Protein AF-A0A358XKN9-F1 (afdb_monomer_lite)

pLDDT: mean 78.81, std 14.57, range [39.88, 94.25]

Secondary structure (DSSP, 8-state):
------HHHHHHHHHHHHTTT--HHHHHHHHHHHHT--HHHHHHHHHHHHHHHHHHHHHHHHHHHHHHHHHHHHHHHHHT--HHHHHHHHHHHHHHHHHHHHH-EEEEE-TTS-EEEEEPPHHHHHHHHHHHHHHHHHHHHHHTHHHHHHHHHHHTTS--HHHHHHHHS--

Sequence (171 aa):
MSRKVNKQKAIELILVELDKGTTYTECLDLIGPKWSLSSTTFKRYWKEANTLHSARIQEVQSELKEERVEIEKERLKADLKTKNERVMILQSQIDDIITELEDGYCYDVNGRGKPYKRHLLPSEKTGMRKSIKDLQSEISKIEGDYAALKQDLNVNGSISPENWLKLQGGK

Radius of gyration: 36.06 Å; chains: 1; bounding box: 69×57×100 Å

Structure (mmCIF, N/CA/C/O backbone):
data_AF-A0A358XKN9-F1
#
_entry.id   AF-A0A358XKN9-F1
#
loop_
_atom_site.group_PDB
_atom_site.id
_atom_site.type_symbol
_atom_site.label_atom_id
_atom_site.label_alt_id
_atom_site.label_comp_id
_atom_site.label_asym_id
_atom_site.label_entity_id
_atom_site.label_seq_id
_atom_site.pdbx_PDB_ins_code
_atom_site.Cartn_x
_atom_site.Cartn_y
_atom_site.Cartn_z
_atom_site.occupancy
_atom_site.B_iso_or_equiv
_atom_site.auth_seq_id
_atom_site.auth_comp_id
_atom_site.auth_asym_id
_atom_site.auth_atom_id
_atom_site.pdbx_PDB_model_num
ATOM 1 N N . MET A 1 1 ? -29.751 -20.073 44.273 1.00 39.88 1 MET A N 1
ATOM 2 C CA . MET A 1 1 ? -28.673 -19.225 44.834 1.00 39.88 1 MET A CA 1
ATOM 3 C C . MET A 1 1 ? -28.128 -18.343 43.719 1.00 39.88 1 MET A C 1
ATOM 5 O O . MET A 1 1 ? -27.578 -18.885 42.769 1.00 39.88 1 MET A O 1
ATOM 9 N N . SE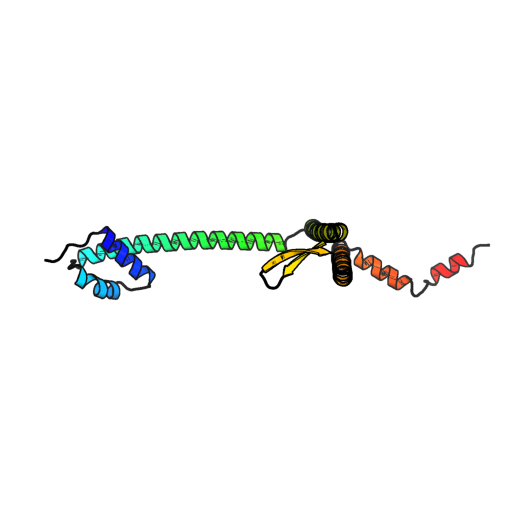R A 1 2 ? -28.328 -17.023 43.778 1.00 51.38 2 SER A N 1
ATOM 10 C CA . SER A 1 2 ? -27.767 -16.102 42.775 1.00 51.38 2 SER A CA 1
ATOM 11 C C . SER A 1 2 ? -26.267 -15.933 43.037 1.00 51.38 2 SER A C 1
ATOM 13 O O . SER A 1 2 ? -25.867 -15.494 44.117 1.00 51.38 2 SER A O 1
ATOM 15 N N . ARG A 1 3 ? -25.422 -16.363 42.091 1.00 57.53 3 ARG A N 1
ATOM 16 C CA . ARG A 1 3 ? -23.970 -16.153 42.169 1.00 57.53 3 ARG A CA 1
ATOM 17 C C . ARG A 1 3 ? -23.685 -14.697 41.826 1.00 57.53 3 ARG A C 1
ATOM 19 O O . ARG A 1 3 ? -23.867 -14.277 40.689 1.00 57.53 3 ARG A O 1
ATOM 26 N N . LYS A 1 4 ? -23.205 -13.948 42.817 1.00 65.31 4 LYS A N 1
ATOM 27 C CA . LYS A 1 4 ? -22.753 -12.566 42.653 1.00 65.31 4 LYS A CA 1
ATOM 28 C C . LYS A 1 4 ? -21.653 -12.528 41.587 1.00 65.31 4 LYS A C 1
ATOM 30 O O . LYS A 1 4 ? -20.605 -13.148 41.758 1.00 65.31 4 LYS A O 1
ATOM 35 N N . VAL A 1 5 ? -21.913 -11.849 40.474 1.00 73.81 5 VAL A N 1
ATOM 36 C CA . VAL A 1 5 ? -20.952 -11.741 39.372 1.00 73.81 5 VAL A CA 1
ATOM 37 C C . VAL A 1 5 ? -19.737 -10.909 39.795 1.00 73.81 5 VAL A C 1
ATOM 39 O O . VAL A 1 5 ? -19.857 -9.933 40.537 1.00 73.81 5 VAL A O 1
ATOM 42 N N . ASN A 1 6 ? -18.554 -11.307 39.322 1.00 85.50 6 ASN A N 1
ATOM 43 C CA . ASN A 1 6 ? -17.315 -10.560 39.524 1.00 85.50 6 ASN A CA 1
ATOM 44 C C . ASN A 1 6 ? -17.361 -9.232 38.739 1.00 85.50 6 ASN A C 1
ATOM 46 O O . ASN A 1 6 ? -17.708 -9.229 37.560 1.00 85.50 6 ASN A O 1
ATOM 50 N N . LYS A 1 7 ? -16.969 -8.121 39.379 1.00 84.06 7 LYS A N 1
ATOM 51 C CA . LYS A 1 7 ? -16.935 -6.774 38.784 1.00 84.06 7 LYS A CA 1
ATOM 52 C C . LYS A 1 7 ? -16.201 -6.719 37.436 1.00 84.06 7 LYS A C 1
ATOM 54 O O . LYS A 1 7 ? -16.723 -6.125 36.502 1.00 84.06 7 LYS A O 1
ATOM 59 N N . GLN A 1 8 ? -15.008 -7.299 37.330 1.00 86.00 8 GLN A N 1
ATOM 60 C CA . GLN A 1 8 ? -14.221 -7.262 36.090 1.00 86.00 8 GLN A CA 1
ATOM 61 C C . GLN A 1 8 ? -14.939 -7.997 34.968 1.00 86.00 8 GLN A C 1
ATOM 63 O O . GLN A 1 8 ? -15.143 -7.438 33.898 1.00 86.00 8 GLN A O 1
ATOM 68 N N . LYS A 1 9 ? -15.448 -9.192 35.269 1.00 86.62 9 LYS A N 1
ATOM 69 C CA . LYS A 1 9 ? -16.225 -9.986 34.317 1.00 86.62 9 LYS A CA 1
ATOM 70 C C . LYS A 1 9 ? -17.515 -9.279 33.889 1.00 86.62 9 LYS A C 1
ATOM 72 O O . LYS A 1 9 ? -17.958 -9.438 32.757 1.00 86.62 9 LYS A O 1
ATOM 77 N N . ALA A 1 10 ? -18.102 -8.479 34.783 1.00 86.62 10 ALA A N 1
ATOM 78 C CA . ALA A 1 10 ? -19.251 -7.643 34.466 1.00 86.62 10 ALA A CA 1
ATOM 79 C C . ALA A 1 10 ? -18.906 -6.549 33.448 1.00 86.62 10 ALA A C 1
ATOM 81 O O . ALA A 1 10 ? -19.620 -6.357 32.470 1.00 86.62 10 ALA A O 1
ATOM 82 N N . ILE A 1 11 ? -17.799 -5.847 33.685 1.00 88.25 11 ILE A N 1
ATOM 83 C CA . ILE A 1 11 ? -17.317 -4.763 32.827 1.00 88.25 11 ILE A CA 1
ATOM 84 C C . ILE A 1 11 ? -16.882 -5.305 31.462 1.00 88.25 11 ILE A C 1
ATOM 86 O O . ILE A 1 11 ? -17.245 -4.716 30.453 1.00 88.25 11 ILE A O 1
ATOM 90 N N . GLU A 1 12 ? -16.186 -6.442 31.408 1.00 88.69 12 GLU A N 1
ATOM 91 C CA . GLU A 1 12 ? -15.803 -7.108 30.152 1.00 88.69 12 GLU A CA 1
ATOM 92 C C . GLU A 1 12 ? -17.015 -7.461 29.288 1.00 88.69 12 GLU A C 1
ATOM 94 O O . GLU A 1 12 ? -17.012 -7.216 28.087 1.00 88.69 12 GLU A O 1
ATOM 99 N N . LEU A 1 13 ? -18.076 -7.998 29.892 1.00 87.62 13 LEU A N 1
ATOM 100 C CA . LEU A 1 13 ? -19.290 -8.343 29.154 1.00 87.62 13 LEU A CA 1
ATOM 101 C C . LEU A 1 13 ? -20.049 -7.098 28.678 1.00 87.62 13 LEU A C 1
ATOM 103 O O . LEU A 1 13 ? -20.577 -7.109 27.574 1.00 87.62 13 LEU A O 1
ATOM 107 N N . ILE A 1 14 ? -20.055 -6.013 29.460 1.00 90.38 14 ILE A N 1
ATOM 108 C CA . ILE A 1 14 ? -20.602 -4.725 29.007 1.00 90.38 14 ILE A CA 1
ATOM 109 C C . ILE A 1 14 ? -19.762 -4.153 27.854 1.00 90.38 14 ILE A C 1
ATOM 111 O O . ILE A 1 14 ? -20.331 -3.623 26.908 1.00 90.38 14 ILE A O 1
ATOM 115 N N . LEU A 1 15 ? -18.431 -4.281 27.898 1.00 90.75 15 LEU A N 1
ATOM 116 C CA . LEU A 1 15 ? -17.543 -3.842 26.815 1.00 90.75 15 LEU A CA 1
ATOM 117 C C . LEU A 1 15 ? -17.844 -4.572 25.502 1.00 90.75 15 LEU A C 1
ATOM 119 O O . LEU A 1 15 ? -17.992 -3.916 24.481 1.00 90.75 15 LEU A O 1
ATOM 123 N N . VAL A 1 16 ? -18.029 -5.895 25.542 1.00 89.44 16 VAL A N 1
ATOM 124 C CA . VAL A 1 16 ? -18.401 -6.687 24.353 1.00 89.44 16 VAL A CA 1
ATOM 125 C C . VAL A 1 16 ? -19.726 -6.225 23.742 1.00 89.44 16 VAL A C 1
ATOM 127 O O . VAL A 1 16 ? -19.895 -6.265 22.527 1.00 89.44 16 VAL A O 1
ATOM 130 N N . GLU A 1 17 ? -20.688 -5.807 24.564 1.00 88.69 17 GLU A N 1
ATOM 131 C CA . GLU A 1 17 ? -21.960 -5.279 24.068 1.00 88.69 17 GLU A CA 1
ATOM 132 C C . GLU A 1 17 ? -21.819 -3.835 23.548 1.00 88.69 17 GLU A C 1
ATOM 134 O O . GLU A 1 17 ? -22.452 -3.483 22.547 1.00 88.69 17 GLU A O 1
ATOM 139 N N . LEU A 1 18 ? -20.961 -3.009 24.156 1.00 89.62 18 LEU A N 1
ATOM 140 C CA . LEU A 1 18 ? -20.626 -1.670 23.652 1.00 89.62 18 LEU A CA 1
ATOM 141 C C . LEU A 1 18 ? -19.935 -1.729 22.283 1.00 89.62 18 LEU A C 1
ATOM 143 O O . LEU A 1 18 ? -20.292 -0.946 21.405 1.00 89.62 18 LEU A O 1
ATOM 147 N N . ASP A 1 19 ? -19.049 -2.706 22.066 1.00 86.00 19 ASP A N 1
ATOM 148 C CA . ASP A 1 19 ? -18.389 -2.941 20.773 1.00 86.00 19 ASP A CA 1
ATOM 149 C C . ASP A 1 19 ? -19.406 -3.274 19.657 1.00 86.00 19 ASP A C 1
ATOM 151 O O . ASP A 1 19 ? -19.150 -3.040 18.476 1.00 86.00 19 ASP A O 1
ATOM 155 N N . LYS A 1 20 ? -20.592 -3.788 20.015 1.00 88.56 20 LYS A N 1
ATOM 156 C CA . LYS A 1 20 ? -21.711 -4.048 19.087 1.00 88.56 20 LYS A CA 1
ATOM 157 C C . LYS A 1 20 ? -22.631 -2.839 18.884 1.00 88.56 20 LYS A C 1
ATOM 159 O O . LYS A 1 20 ? -23.592 -2.935 18.126 1.00 88.56 20 LYS A O 1
ATOM 164 N N . GLY A 1 21 ? -22.377 -1.725 19.571 1.00 85.69 21 GLY A N 1
ATOM 165 C CA . GLY A 1 21 ? -23.194 -0.514 19.500 1.00 85.69 21 GLY A CA 1
ATOM 166 C C . GLY A 1 21 ? -24.474 -0.553 20.336 1.00 85.69 21 GLY A C 1
ATOM 167 O O . GLY A 1 21 ? -25.392 0.216 20.060 1.00 85.69 21 GLY A O 1
ATOM 168 N N . THR A 1 22 ? -24.563 -1.427 21.344 1.00 87.50 22 THR A N 1
ATOM 169 C CA . THR A 1 22 ? -25.756 -1.477 22.208 1.00 87.50 22 THR A CA 1
ATOM 170 C C . THR A 1 22 ? -25.870 -0.267 23.132 1.00 87.50 22 THR A C 1
ATOM 172 O O . THR A 1 22 ? -24.889 0.301 23.621 1.00 87.50 22 THR A O 1
ATOM 175 N N . THR A 1 23 ? -27.112 0.116 23.405 1.00 88.62 23 THR A N 1
ATOM 176 C CA . THR A 1 23 ? -27.462 1.202 24.320 1.00 88.62 23 THR A CA 1
ATOM 177 C C . THR A 1 23 ? -27.557 0.721 25.772 1.00 88.62 23 THR A C 1
ATOM 179 O O . THR A 1 23 ? -27.627 -0.474 26.067 1.00 88.62 23 THR A O 1
ATOM 182 N N . TYR A 1 24 ? -27.594 1.669 26.715 1.00 87.19 24 TYR A N 1
ATOM 183 C CA . TYR A 1 24 ? -27.698 1.374 28.151 1.00 87.19 24 TYR A CA 1
ATOM 184 C C . TYR A 1 24 ? -28.885 0.466 28.494 1.00 87.19 24 TYR A C 1
ATOM 186 O O . TYR A 1 24 ? -28.745 -0.453 29.298 1.00 87.19 24 TYR A O 1
ATOM 194 N N . THR A 1 25 ? -30.050 0.740 27.905 1.00 85.62 25 THR A N 1
ATOM 195 C CA . THR A 1 25 ? -31.299 0.013 28.163 1.00 85.62 25 THR A CA 1
ATOM 196 C C . THR A 1 25 ? -31.231 -1.410 27.633 1.00 85.62 25 THR A C 1
ATOM 198 O O . THR A 1 25 ? -31.515 -2.344 28.373 1.00 85.62 25 THR A O 1
ATOM 201 N N . GLU A 1 26 ? -30.743 -1.592 26.408 1.00 87.00 26 GLU A N 1
ATOM 202 C CA . GLU A 1 26 ? -30.591 -2.916 25.795 1.00 87.00 26 GLU A CA 1
ATOM 203 C C . GLU A 1 26 ? -29.595 -3.778 26.574 1.00 87.00 26 GLU A C 1
ATOM 205 O O . GLU A 1 26 ? -29.844 -4.952 26.853 1.00 87.00 26 GLU A O 1
ATOM 210 N N . CYS A 1 27 ? -28.479 -3.180 26.995 1.00 86.44 27 CYS A N 1
ATOM 211 C CA . CYS A 1 27 ? -27.475 -3.880 27.783 1.00 86.44 27 CYS A CA 1
ATOM 212 C C . CYS A 1 27 ? -28.010 -4.246 29.179 1.00 86.44 27 CYS A C 1
ATOM 214 O O . CYS A 1 27 ? -27.774 -5.352 29.671 1.00 86.44 27 CYS A O 1
ATOM 216 N N . LEU A 1 28 ? -28.778 -3.350 29.810 1.00 85.62 28 LEU A N 1
ATOM 217 C CA . LEU A 1 28 ? -29.424 -3.615 31.096 1.00 85.62 28 LEU A CA 1
ATOM 218 C C . LEU A 1 28 ? -30.444 -4.755 30.995 1.00 85.62 28 LEU A C 1
ATOM 220 O O . LEU A 1 28 ? -30.455 -5.617 31.872 1.00 85.62 28 LEU A O 1
ATOM 224 N N . ASP A 1 29 ? -31.242 -4.807 29.933 1.00 84.88 29 ASP A N 1
ATOM 225 C CA . ASP A 1 29 ? -32.243 -5.858 29.726 1.00 84.88 29 ASP A CA 1
ATOM 226 C C . ASP A 1 29 ? -31.595 -7.226 29.450 1.00 84.88 29 ASP A C 1
ATOM 228 O O . ASP A 1 29 ? -32.054 -8.259 29.944 1.00 84.88 29 ASP A O 1
ATOM 232 N N . LEU A 1 30 ? -30.470 -7.248 28.729 1.00 82.38 30 LEU A N 1
ATOM 233 C CA . LEU A 1 30 ? -29.730 -8.475 28.410 1.00 82.38 30 LEU A CA 1
ATOM 234 C C . LEU A 1 30 ? -28.952 -9.054 29.600 1.00 82.38 30 LEU A C 1
ATOM 236 O O . LEU A 1 30 ? -28.776 -10.278 29.706 1.00 82.38 30 LEU A O 1
ATOM 240 N N . ILE A 1 31 ? -28.434 -8.180 30.463 1.00 79.50 31 ILE A N 1
ATOM 241 C CA . ILE A 1 31 ? -27.443 -8.528 31.486 1.00 79.50 31 ILE A CA 1
ATOM 242 C C . ILE A 1 31 ? -28.017 -8.444 32.905 1.00 79.50 31 ILE A C 1
ATOM 244 O O . ILE A 1 31 ? -27.723 -9.298 33.748 1.00 79.50 31 ILE A O 1
ATOM 248 N N . GLY A 1 32 ? -28.858 -7.449 33.178 1.00 74.06 32 GLY A N 1
ATOM 249 C CA . GLY A 1 32 ? -29.459 -7.184 34.486 1.00 74.06 32 GLY A CA 1
ATOM 250 C C . GLY A 1 32 ? -30.150 -8.405 35.109 1.00 74.06 32 GLY A C 1
ATOM 251 O O . GLY A 1 32 ? -29.809 -8.757 36.247 1.00 74.06 32 GLY A O 1
ATOM 252 N N . PRO A 1 33 ? -31.031 -9.122 34.379 1.00 77.38 33 PRO A N 1
ATOM 253 C CA . PRO A 1 33 ? -31.699 -10.321 34.891 1.00 77.38 33 PRO A CA 1
ATOM 254 C C . PRO A 1 33 ? -30.733 -11.456 35.258 1.00 77.38 33 PRO A C 1
ATOM 256 O O . PRO A 1 33 ? -30.981 -12.203 36.204 1.00 77.38 33 PRO A O 1
ATOM 259 N N . LYS A 1 34 ? -29.603 -11.579 34.547 1.00 78.12 34 LYS A N 1
ATOM 260 C CA . LYS A 1 34 ? -28.641 -12.681 34.722 1.00 78.12 34 LYS A CA 1
ATOM 261 C C . LYS A 1 34 ? -27.797 -12.543 35.984 1.00 78.12 34 LYS A C 1
ATOM 263 O O . LYS A 1 34 ? -27.309 -13.548 36.497 1.00 78.12 34 LYS A O 1
ATOM 268 N N . TRP A 1 35 ? -27.573 -11.320 36.462 1.00 78.12 35 TRP A N 1
ATOM 269 C CA . TRP A 1 35 ? -26.618 -11.053 37.546 1.00 78.12 35 TRP A CA 1
ATOM 270 C C . TRP A 1 35 ? -27.267 -10.587 38.846 1.00 78.12 35 TRP A C 1
ATOM 272 O O . TRP A 1 35 ? -26.564 -10.427 39.844 1.00 78.12 35 TRP A O 1
ATOM 282 N N . SER A 1 36 ? -28.586 -10.361 38.842 1.00 77.31 36 SER A N 1
ATOM 283 C CA . SER A 1 36 ? -29.328 -9.856 40.005 1.00 77.31 36 SER A CA 1
ATOM 284 C C . SER A 1 36 ? -28.689 -8.592 40.611 1.00 77.31 36 SER A C 1
ATOM 286 O O . SER A 1 36 ? -28.672 -8.416 41.830 1.00 77.31 36 SER A O 1
ATOM 288 N N . LEU A 1 37 ? -28.094 -7.731 39.775 1.00 76.31 37 LEU A N 1
ATOM 289 C CA . LEU A 1 37 ? -27.446 -6.503 40.233 1.00 76.31 37 LEU A CA 1
ATOM 290 C C . LEU A 1 37 ? -28.484 -5.428 40.547 1.00 76.31 37 LEU A C 1
ATOM 292 O O . LEU A 1 37 ? -29.489 -5.290 39.854 1.00 76.31 37 LEU A O 1
ATOM 296 N N . SER A 1 38 ? -28.193 -4.595 41.548 1.00 81.50 38 SER A N 1
ATOM 297 C CA . SER A 1 38 ? -28.951 -3.361 41.736 1.00 81.50 38 SER A CA 1
ATOM 298 C C . SER A 1 38 ? -28.676 -2.391 40.586 1.00 81.50 38 SER A C 1
ATOM 300 O O . SER A 1 38 ? -27.546 -2.302 40.096 1.00 81.50 38 SER A O 1
ATOM 302 N N . SER A 1 39 ? -29.691 -1.611 40.207 1.00 80.56 39 SER A N 1
ATOM 303 C CA . SER A 1 39 ? -29.587 -0.584 39.157 1.00 80.56 39 SER A CA 1
ATOM 304 C C . SER A 1 39 ? -28.393 0.359 39.378 1.00 80.56 39 SER A C 1
ATOM 306 O O . SER A 1 39 ? -27.622 0.635 38.461 1.00 80.56 39 SER A O 1
ATOM 308 N N . THR A 1 40 ? -28.137 0.755 40.630 1.00 85.56 40 THR A N 1
ATOM 309 C CA . THR A 1 40 ? -26.984 1.589 41.005 1.00 85.56 40 THR A CA 1
ATOM 310 C C . THR A 1 40 ? -25.643 0.925 40.686 1.00 85.56 40 THR A C 1
ATOM 312 O O . THR A 1 40 ? -24.715 1.584 40.214 1.00 85.56 40 THR A O 1
ATOM 315 N N . THR A 1 41 ? -25.528 -0.383 40.928 1.00 85.75 41 THR A N 1
ATOM 316 C CA . THR A 1 41 ? -24.294 -1.134 40.665 1.00 85.75 41 THR A CA 1
ATOM 317 C C . THR A 1 41 ? -24.069 -1.292 39.166 1.00 85.75 41 THR A C 1
ATOM 319 O O . THR A 1 41 ? -22.954 -1.062 38.699 1.00 85.75 41 THR A O 1
ATOM 322 N N . PHE A 1 42 ? -25.127 -1.612 38.414 1.00 87.81 42 PHE A N 1
ATOM 323 C CA . PHE A 1 42 ? -25.065 -1.692 36.957 1.00 87.81 42 PHE A CA 1
ATOM 324 C C . PHE A 1 42 ? -24.646 -0.354 36.341 1.00 87.81 42 PHE A C 1
ATOM 326 O O . PHE A 1 42 ? -23.687 -0.308 35.578 1.00 87.81 42 PHE A O 1
ATOM 333 N N . LYS A 1 43 ? -25.275 0.756 36.752 1.00 89.56 43 LYS A N 1
ATOM 334 C CA . LYS A 1 43 ? -24.940 2.105 36.272 1.00 89.56 43 LYS A CA 1
ATOM 335 C C . LYS A 1 43 ? -23.466 2.456 36.487 1.00 89.56 43 LYS A C 1
ATOM 337 O O . LYS A 1 43 ? -22.846 3.076 35.625 1.00 89.56 43 LYS A O 1
ATOM 342 N N . ARG A 1 44 ? -22.886 2.045 37.620 1.00 89.69 44 ARG A N 1
ATOM 343 C CA . ARG A 1 44 ? -21.455 2.236 37.889 1.00 89.69 44 ARG A CA 1
ATOM 344 C C . ARG A 1 44 ? -20.585 1.438 36.916 1.00 89.69 44 ARG A C 1
ATOM 346 O O . ARG A 1 44 ? -19.659 2.006 36.350 1.00 89.69 44 ARG A O 1
ATOM 353 N N . TYR A 1 45 ? -20.886 0.157 36.701 1.00 90.56 45 TYR A N 1
ATOM 354 C CA . TYR A 1 45 ? -20.120 -0.687 35.775 1.00 90.56 45 TYR A CA 1
ATOM 355 C C . TYR A 1 45 ? -20.260 -0.234 34.324 1.00 90.56 45 TYR A C 1
ATOM 357 O O . TYR A 1 45 ? -19.268 -0.196 33.607 1.00 90.56 45 TYR A O 1
ATOM 365 N N . TRP A 1 46 ? -21.451 0.207 33.926 1.00 90.00 46 TRP A N 1
ATOM 366 C CA . TRP A 1 46 ? -21.691 0.815 32.623 1.00 90.00 46 TRP A CA 1
ATOM 367 C C . TRP A 1 46 ? -20.837 2.063 32.394 1.00 90.00 46 TRP A C 1
ATOM 369 O O . TRP A 1 46 ? -20.247 2.223 31.327 1.00 90.00 46 TRP A O 1
ATOM 379 N N . LYS A 1 47 ? -20.742 2.945 33.398 1.00 92.50 47 LYS A N 1
ATOM 380 C CA . LYS A 1 47 ? -19.907 4.148 33.310 1.00 92.50 47 LYS A CA 1
ATOM 381 C C . LYS A 1 47 ? -18.428 3.788 33.157 1.00 92.50 47 LYS A C 1
ATOM 383 O O . LYS A 1 47 ? -17.766 4.352 32.297 1.00 92.50 47 LYS A O 1
ATOM 388 N N . GLU A 1 48 ? -17.931 2.842 33.955 1.00 92.81 48 GLU A N 1
ATOM 389 C CA . GLU A 1 48 ? -16.542 2.370 33.858 1.00 92.81 48 GLU A CA 1
ATOM 390 C C . GLU A 1 48 ? -16.247 1.730 32.489 1.00 92.81 48 GLU A C 1
ATOM 392 O O . GLU A 1 48 ? -15.236 2.055 31.869 1.00 92.81 48 GLU A O 1
ATOM 397 N N . ALA A 1 49 ? -17.150 0.886 31.981 1.00 91.50 49 ALA A N 1
ATOM 398 C CA . ALA A 1 49 ? -17.020 0.264 30.664 1.00 91.50 49 ALA A CA 1
ATOM 399 C C . ALA A 1 49 ? -17.021 1.301 29.528 1.00 91.50 49 ALA A C 1
ATOM 401 O O . ALA A 1 49 ? -16.182 1.228 28.639 1.00 91.50 49 ALA A O 1
ATOM 402 N N . ASN A 1 50 ? -17.893 2.313 29.580 1.00 91.31 50 ASN A N 1
ATOM 403 C CA . ASN A 1 50 ? -17.910 3.381 28.576 1.00 91.31 50 ASN A CA 1
ATOM 404 C C . ASN A 1 50 ? -16.625 4.207 28.564 1.00 91.31 50 ASN A C 1
ATOM 406 O O . ASN A 1 50 ? -16.136 4.545 27.490 1.00 91.31 50 ASN A O 1
ATOM 410 N N . THR A 1 51 ? -16.057 4.515 29.734 1.00 92.62 51 THR A N 1
ATOM 411 C CA . THR A 1 51 ? -14.765 5.210 29.803 1.00 92.62 51 THR A CA 1
ATOM 412 C C . THR A 1 51 ? -13.664 4.389 29.129 1.00 92.62 51 THR A C 1
ATOM 414 O O . THR A 1 51 ? -12.894 4.933 28.343 1.00 92.62 51 THR A O 1
ATOM 417 N N . LEU A 1 52 ? -13.612 3.078 29.389 1.00 90.69 52 LEU A N 1
ATOM 418 C CA . LEU A 1 52 ? -12.633 2.179 28.767 1.00 90.69 52 LEU A CA 1
ATOM 419 C C . LEU A 1 52 ? -12.847 2.041 27.254 1.00 90.69 52 LEU A C 1
ATOM 421 O O . LEU A 1 52 ? -11.888 2.103 26.493 1.00 90.69 52 LEU A O 1
ATOM 425 N N . HIS A 1 53 ? -14.095 1.888 26.813 1.00 90.94 53 HIS A N 1
ATOM 426 C CA . HIS A 1 53 ? -14.453 1.801 25.398 1.00 90.94 53 HIS A CA 1
ATOM 427 C C . HIS A 1 53 ? -14.091 3.088 24.642 1.00 90.94 53 HIS A C 1
ATOM 429 O O . HIS A 1 53 ? -13.453 3.036 23.595 1.00 90.94 53 HIS A O 1
ATOM 435 N N . SER A 1 54 ? -14.404 4.254 25.216 1.00 89.19 54 SER A N 1
ATOM 436 C CA . SER A 1 54 ? -14.007 5.557 24.671 1.00 89.19 54 SER A CA 1
ATOM 437 C C . SER A 1 54 ? -12.491 5.687 24.534 1.00 89.19 54 SER A C 1
ATOM 439 O O . SER A 1 54 ? -12.023 6.180 23.512 1.00 89.19 54 SER A O 1
ATOM 441 N N . ALA A 1 55 ? -11.728 5.272 25.549 1.00 89.94 55 ALA A N 1
ATOM 442 C CA . ALA A 1 55 ? -10.269 5.335 25.511 1.00 89.94 55 ALA A CA 1
ATOM 443 C C . ALA A 1 55 ? -9.695 4.433 24.405 1.00 89.94 55 ALA A C 1
ATOM 445 O O . ALA A 1 55 ? -8.865 4.888 23.626 1.00 89.94 55 ALA A O 1
ATOM 446 N N . ARG A 1 56 ? -10.209 3.201 24.268 1.00 88.19 56 ARG A N 1
ATOM 447 C CA . ARG A 1 56 ? -9.809 2.275 23.193 1.00 88.19 56 ARG A CA 1
ATOM 448 C C . ARG A 1 56 ? -10.120 2.821 21.805 1.00 88.19 56 ARG A C 1
ATOM 450 O O . ARG A 1 56 ? -9.275 2.761 20.922 1.00 88.19 56 ARG A O 1
ATOM 457 N N . ILE A 1 57 ? -11.317 3.374 21.603 1.00 85.50 57 ILE A N 1
ATOM 458 C CA . ILE A 1 57 ? -11.681 3.988 20.319 1.00 85.50 57 ILE A CA 1
ATOM 459 C C . ILE A 1 57 ? -10.737 5.144 19.992 1.00 85.50 57 ILE A C 1
ATOM 461 O O . ILE A 1 57 ? -10.322 5.279 18.844 1.00 85.50 57 ILE A O 1
ATOM 465 N N . GLN A 1 58 ? -10.397 5.978 20.976 1.00 87.62 58 GLN A N 1
ATOM 466 C CA . GLN A 1 58 ? -9.469 7.088 20.769 1.00 87.62 58 GLN A CA 1
ATOM 467 C C . GLN A 1 58 ? -8.069 6.606 20.388 1.00 87.62 58 GLN A C 1
ATOM 469 O O . GLN A 1 58 ? -7.497 7.162 19.457 1.00 87.62 58 GLN A O 1
ATOM 474 N N . GLU A 1 59 ? -7.561 5.567 21.051 1.00 86.50 59 GLU A N 1
ATOM 475 C CA . GLU A 1 59 ? -6.259 4.954 20.764 1.00 86.50 59 GLU A CA 1
ATOM 476 C C . GLU A 1 59 ? -6.203 4.385 19.337 1.00 86.50 59 GLU A C 1
ATOM 478 O O . GLU A 1 59 ? -5.346 4.771 18.541 1.00 86.50 59 GLU A O 1
ATOM 483 N N . VAL A 1 60 ? -7.208 3.596 18.947 1.00 81.81 60 VAL A N 1
ATOM 484 C CA . VAL A 1 60 ? -7.336 3.074 17.576 1.00 81.81 60 VAL A CA 1
ATOM 485 C C . VAL A 1 60 ? -7.455 4.210 16.555 1.00 81.81 60 VAL A C 1
ATOM 487 O O . VAL A 1 60 ? -6.874 4.158 15.473 1.00 81.81 60 VAL A O 1
ATOM 490 N N . GLN A 1 61 ? -8.194 5.275 16.875 1.00 79.50 61 GLN A N 1
ATOM 491 C CA . GLN A 1 61 ? -8.304 6.435 15.991 1.00 79.50 61 GLN A CA 1
ATOM 492 C C . GLN A 1 61 ? -6.995 7.219 15.869 1.00 79.50 61 GLN A C 1
ATOM 494 O O . GLN A 1 61 ? -6.758 7.788 14.804 1.00 79.50 61 GLN A O 1
ATOM 499 N N . SER A 1 62 ? -6.168 7.295 16.917 1.00 83.00 62 SER A N 1
ATOM 500 C CA . SER A 1 62 ? -4.833 7.894 16.815 1.00 83.00 62 SER A CA 1
ATOM 501 C C . SER A 1 62 ? -3.909 7.052 15.946 1.00 83.00 62 SER A C 1
ATOM 503 O O . SER A 1 62 ? -3.323 7.606 15.021 1.00 83.00 62 SER A O 1
ATOM 505 N N . GLU A 1 63 ? -3.866 5.734 16.142 1.00 83.19 63 GLU A N 1
ATOM 506 C CA . GLU A 1 63 ? -3.035 4.831 15.333 1.00 83.19 63 GLU A CA 1
ATOM 507 C C . GLU A 1 63 ? -3.424 4.892 13.848 1.00 83.19 63 GLU A C 1
ATOM 509 O O . GLU A 1 63 ? -2.580 5.110 12.981 1.00 83.19 63 GLU A O 1
ATOM 514 N N . LEU A 1 64 ? -4.725 4.826 13.541 1.00 78.44 64 LEU A N 1
ATOM 515 C CA . LEU A 1 64 ? -5.221 4.956 12.166 1.00 78.44 64 LEU A CA 1
ATOM 516 C C . LEU A 1 64 ? -4.926 6.332 11.552 1.00 78.44 64 LEU A C 1
ATOM 518 O O . LEU A 1 64 ? -4.790 6.448 10.334 1.00 78.44 64 LEU A O 1
ATOM 522 N N . LYS A 1 65 ? -4.878 7.400 12.357 1.00 80.19 65 LYS A N 1
ATOM 523 C CA . LYS A 1 65 ? -4.487 8.732 11.872 1.00 80.19 65 LYS A CA 1
ATOM 524 C C . LYS A 1 65 ? -3.000 8.781 11.556 1.00 80.19 65 LYS A C 1
ATOM 526 O O . LYS A 1 65 ? -2.646 9.338 10.522 1.00 80.19 65 LYS A O 1
ATOM 531 N N . GLU A 1 66 ? -2.158 8.214 12.410 1.00 80.31 66 GLU A N 1
ATOM 532 C CA . GLU A 1 66 ? -0.714 8.140 12.187 1.00 80.31 66 GLU A CA 1
ATOM 533 C C . GLU A 1 66 ? -0.390 7.339 10.925 1.00 80.31 66 GLU A C 1
ATOM 535 O O . GLU A 1 66 ? 0.337 7.833 10.065 1.00 80.31 66 GLU A O 1
ATOM 540 N N . GLU A 1 67 ? -1.020 6.176 10.744 1.00 81.81 67 GLU A N 1
ATOM 541 C CA . GLU A 1 67 ? -0.864 5.359 9.537 1.00 81.81 67 GLU A CA 1
ATOM 542 C C . GLU A 1 67 ? -1.304 6.120 8.276 1.00 81.81 67 GLU A C 1
ATOM 544 O O . GLU A 1 67 ? -0.578 6.165 7.283 1.00 81.81 67 GLU A O 1
ATOM 549 N N . ARG A 1 68 ? -2.460 6.799 8.316 1.00 76.31 68 ARG A N 1
ATOM 550 C CA . ARG A 1 68 ? -2.932 7.632 7.194 1.00 76.31 68 ARG A CA 1
ATOM 551 C C . ARG A 1 68 ? -1.970 8.768 6.866 1.00 76.31 68 ARG A C 1
ATOM 553 O O . ARG A 1 68 ? -1.758 9.055 5.691 1.00 76.31 68 ARG A O 1
ATOM 560 N N . VAL A 1 69 ? -1.418 9.425 7.884 1.00 80.62 69 VAL A N 1
ATOM 561 C CA . VAL A 1 69 ? -0.435 10.498 7.707 1.00 80.62 69 VAL A CA 1
ATOM 562 C C . VAL A 1 69 ? 0.842 9.951 7.074 1.00 80.62 69 VAL A C 1
ATOM 564 O O . VAL A 1 69 ? 1.391 10.599 6.188 1.00 80.62 69 VAL A O 1
ATOM 567 N N . GLU A 1 70 ? 1.303 8.769 7.478 1.00 80.25 70 GLU A N 1
ATOM 568 C CA . GLU A 1 70 ? 2.508 8.164 6.910 1.00 80.25 70 GLU A CA 1
ATOM 569 C C . GLU A 1 70 ? 2.304 7.728 5.453 1.00 80.25 70 GLU A C 1
ATOM 571 O O . GLU A 1 70 ? 3.132 8.040 4.598 1.00 80.25 70 GLU A O 1
ATOM 576 N N . ILE A 1 71 ? 1.155 7.123 5.131 1.00 78.81 71 ILE A N 1
ATOM 577 C CA . ILE A 1 71 ? 0.780 6.793 3.747 1.00 78.81 71 ILE A CA 1
ATOM 578 C C . ILE A 1 71 ? 0.737 8.057 2.878 1.00 78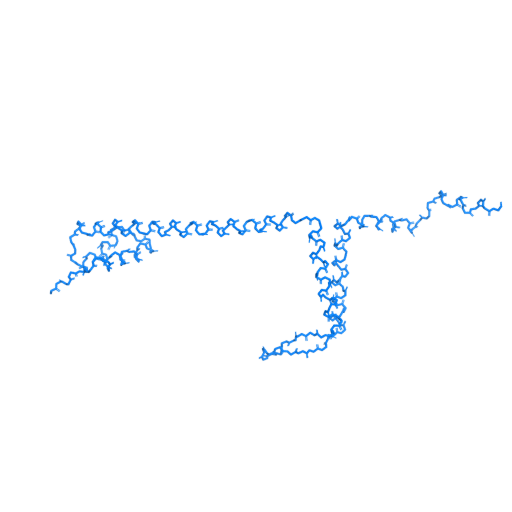.81 71 ILE A C 1
ATOM 580 O O . ILE A 1 71 ? 1.262 8.061 1.764 1.00 78.81 71 ILE A O 1
ATOM 584 N N . GLU A 1 72 ? 0.139 9.142 3.375 1.00 71.94 72 GLU A N 1
ATOM 585 C CA . GLU A 1 72 ? 0.050 10.394 2.621 1.00 71.94 72 GLU A CA 1
ATOM 586 C C . GLU A 1 72 ? 1.428 11.049 2.440 1.00 71.94 72 GLU A C 1
ATOM 588 O O . GLU A 1 72 ? 1.725 11.552 1.359 1.00 71.94 72 GLU A O 1
ATOM 593 N N . LYS A 1 73 ? 2.319 10.986 3.440 1.00 74.88 73 LYS A N 1
ATOM 594 C CA . LYS A 1 73 ? 3.714 11.429 3.281 1.00 74.88 73 LYS A CA 1
ATOM 595 C C . LYS A 1 73 ? 4.445 10.631 2.207 1.00 74.88 73 LYS A C 1
ATOM 597 O O . LYS A 1 73 ? 5.129 11.235 1.388 1.00 74.88 73 LYS A O 1
ATOM 602 N N . GLU A 1 74 ? 4.333 9.304 2.205 1.00 76.44 74 GLU A N 1
ATOM 603 C CA . GLU A 1 74 ? 4.982 8.452 1.200 1.00 76.44 74 GLU A CA 1
ATOM 604 C C . GLU A 1 74 ? 4.439 8.724 -0.205 1.00 76.44 74 GLU A C 1
ATOM 606 O O . GLU A 1 74 ? 5.204 8.842 -1.165 1.00 76.44 74 GLU A O 1
ATOM 611 N N . ARG A 1 75 ? 3.125 8.933 -0.327 1.00 68.62 75 ARG A N 1
ATOM 612 C CA . ARG A 1 75 ? 2.501 9.353 -1.581 1.00 68.62 75 ARG A CA 1
ATOM 613 C C . ARG A 1 75 ? 3.020 10.713 -2.049 1.00 68.62 75 ARG A C 1
ATOM 615 O O . ARG A 1 75 ? 3.407 10.848 -3.205 1.00 68.62 75 ARG A O 1
ATOM 622 N N . LEU A 1 76 ? 3.088 11.700 -1.156 1.00 66.25 76 LEU A N 1
ATOM 623 C CA . LEU A 1 76 ? 3.624 13.024 -1.471 1.00 66.25 76 LEU A CA 1
ATOM 624 C C . LEU A 1 76 ? 5.106 12.963 -1.849 1.00 66.25 76 LEU A C 1
ATOM 626 O O . LEU A 1 76 ? 5.509 13.637 -2.789 1.00 66.25 76 LEU A O 1
ATOM 630 N N . LYS A 1 77 ? 5.918 12.135 -1.181 1.00 68.06 77 LYS A N 1
ATOM 631 C CA . LYS A 1 77 ? 7.312 11.885 -1.585 1.00 68.06 77 LYS A CA 1
ATOM 632 C C . LYS A 1 77 ? 7.387 11.282 -2.985 1.00 68.06 77 LYS A C 1
ATOM 634 O O . LYS A 1 77 ? 8.247 11.683 -3.760 1.00 68.06 77 LYS A O 1
ATOM 639 N N . ALA A 1 78 ? 6.500 10.343 -3.324 1.00 62.69 78 ALA A N 1
ATOM 640 C CA . ALA A 1 78 ? 6.435 9.762 -4.662 1.00 62.69 78 ALA A CA 1
ATOM 641 C C . ALA A 1 78 ? 6.042 10.796 -5.731 1.00 62.69 78 ALA A C 1
ATOM 643 O O . ALA A 1 78 ? 6.664 10.825 -6.795 1.00 62.69 78 ALA A O 1
ATOM 644 N N . ASP A 1 79 ? 5.082 11.671 -5.427 1.00 63.69 79 ASP A N 1
ATOM 645 C CA . ASP A 1 79 ? 4.649 12.761 -6.311 1.00 63.69 79 ASP A CA 1
ATOM 646 C C . ASP A 1 79 ? 5.709 13.874 -6.435 1.00 63.69 79 ASP A C 1
ATOM 648 O O . ASP A 1 79 ? 5.831 14.504 -7.486 1.00 63.69 79 ASP A O 1
ATOM 652 N N . LEU A 1 80 ? 6.516 14.093 -5.392 1.00 65.00 80 LEU A N 1
ATOM 653 C CA . LEU A 1 80 ? 7.581 15.101 -5.338 1.00 65.00 80 LEU A CA 1
ATOM 654 C C . LEU A 1 80 ? 8.953 14.587 -5.789 1.00 65.00 80 LEU A C 1
ATOM 656 O O . LEU A 1 80 ? 9.922 15.347 -5.701 1.00 65.00 80 LEU A O 1
ATOM 660 N N . LYS A 1 81 ? 9.062 13.341 -6.276 1.00 77.38 81 LYS A N 1
ATOM 661 C CA . LYS A 1 81 ? 10.337 12.809 -6.777 1.00 77.38 81 LYS A CA 1
ATOM 662 C C . LYS A 1 81 ? 10.947 13.781 -7.775 1.00 77.38 81 LYS A C 1
ATOM 664 O O . LYS A 1 81 ? 10.354 14.120 -8.805 1.00 77.38 81 LYS A O 1
ATOM 669 N N . THR A 1 82 ? 12.160 14.210 -7.465 1.00 81.00 82 THR A N 1
ATOM 670 C CA . THR A 1 82 ? 12.941 15.092 -8.316 1.00 81.00 82 THR A CA 1
ATOM 671 C C . THR A 1 82 ? 13.229 14.411 -9.650 1.00 81.00 82 THR A C 1
ATOM 673 O O . THR A 1 82 ? 13.210 13.184 -9.786 1.00 81.00 82 THR A O 1
ATOM 676 N N . LYS A 1 83 ? 13.539 15.222 -10.662 1.00 80.56 83 LYS A N 1
ATOM 677 C CA . LYS A 1 83 ? 13.951 14.746 -11.986 1.00 80.56 83 LYS A CA 1
ATOM 678 C C . LYS A 1 83 ? 15.040 13.661 -11.902 1.00 80.56 83 LYS A C 1
ATOM 680 O O . LYS A 1 83 ? 14.901 12.621 -12.538 1.00 80.56 83 LYS A O 1
ATOM 685 N N . ASN A 1 84 ? 16.060 13.874 -11.069 1.00 80.38 84 ASN A N 1
ATOM 686 C CA . ASN A 1 84 ? 17.179 12.942 -10.909 1.00 80.38 84 ASN A CA 1
ATOM 687 C C . ASN A 1 84 ? 16.751 11.619 -10.264 1.00 80.38 84 ASN A C 1
ATOM 689 O O . ASN A 1 84 ? 17.147 10.560 -10.736 1.00 80.38 84 ASN A O 1
ATOM 693 N N . GLU A 1 85 ? 15.900 11.653 -9.236 1.00 83.94 85 GLU A N 1
ATOM 694 C CA . GLU A 1 85 ? 15.402 10.432 -8.587 1.00 83.94 85 GLU A CA 1
ATOM 695 C C . GLU A 1 85 ? 14.571 9.578 -9.548 1.00 83.94 85 GLU A C 1
ATOM 697 O O . GLU A 1 85 ? 14.679 8.353 -9.549 1.00 83.94 85 GLU A O 1
ATOM 702 N N . ARG A 1 86 ? 13.766 10.214 -10.407 1.00 84.62 86 ARG A N 1
ATOM 703 C CA . ARG A 1 86 ? 12.996 9.505 -11.438 1.00 84.62 86 ARG A CA 1
ATOM 704 C C . ARG A 1 86 ? 13.915 8.836 -12.458 1.00 84.62 86 ARG A C 1
ATOM 706 O O . ARG A 1 86 ? 13.681 7.681 -12.794 1.00 84.62 86 ARG A O 1
ATOM 713 N N . VAL A 1 87 ? 14.973 9.521 -12.897 1.00 89.06 87 VAL A N 1
ATOM 714 C CA . VAL A 1 87 ? 15.980 8.942 -13.803 1.00 89.06 87 VAL A CA 1
ATOM 715 C C . VAL A 1 87 ? 16.714 7.771 -13.145 1.00 89.06 87 VAL A C 1
ATOM 717 O O . VAL A 1 87 ? 16.814 6.719 -13.765 1.00 89.06 87 VAL A O 1
ATOM 720 N N . MET A 1 88 ? 17.147 7.897 -11.886 1.00 88.94 88 MET A N 1
ATOM 721 C CA . MET A 1 88 ? 17.835 6.813 -11.169 1.00 88.94 88 MET A CA 1
ATOM 722 C C . MET A 1 88 ? 16.976 5.550 -11.038 1.00 88.94 88 MET A C 1
ATOM 724 O O . MET A 1 88 ? 17.479 4.443 -11.200 1.00 88.94 88 MET A O 1
ATOM 728 N N . ILE A 1 89 ? 15.673 5.700 -10.778 1.00 91.00 89 ILE A N 1
ATOM 729 C CA . ILE A 1 89 ? 14.746 4.560 -10.706 1.00 91.00 89 ILE A CA 1
ATOM 730 C C . ILE A 1 89 ? 14.642 3.861 -12.063 1.00 91.00 89 ILE A C 1
ATOM 732 O O . ILE A 1 89 ? 14.727 2.637 -12.129 1.00 91.00 89 ILE A O 1
ATOM 736 N N . LEU A 1 90 ? 14.471 4.629 -13.143 1.00 92.31 90 LEU A N 1
ATOM 737 C CA . LEU A 1 90 ? 14.382 4.075 -14.495 1.00 92.31 90 LEU A CA 1
ATOM 738 C C . LEU A 1 90 ? 15.700 3.400 -14.914 1.00 92.31 90 LEU A C 1
ATOM 740 O O . LEU A 1 90 ? 15.664 2.353 -15.552 1.00 92.31 90 LEU A O 1
ATOM 744 N N . GLN A 1 91 ? 16.852 3.957 -14.524 1.00 91.81 91 GLN A N 1
ATOM 745 C CA . GLN A 1 91 ? 18.169 3.350 -14.750 1.00 91.81 91 GLN A CA 1
ATOM 746 C C . GLN A 1 91 ? 18.322 2.027 -13.996 1.00 91.81 91 GLN A C 1
ATOM 748 O O . GLN A 1 91 ? 18.682 1.033 -14.614 1.00 91.81 91 GLN A O 1
ATOM 753 N N . SER A 1 92 ? 17.941 1.973 -12.716 1.00 93.12 92 SER A N 1
ATOM 754 C CA . SER A 1 92 ? 17.964 0.726 -11.937 1.00 93.12 92 SER A CA 1
ATOM 755 C C . SER A 1 92 ? 17.125 -0.374 -12.593 1.00 93.12 92 SER A C 1
ATOM 757 O O . SER A 1 92 ? 17.561 -1.514 -12.672 1.00 93.12 92 SER A O 1
ATOM 759 N N . GLN A 1 93 ? 15.942 -0.035 -13.116 1.00 92.62 93 GLN A N 1
ATOM 760 C CA . GLN A 1 93 ? 15.098 -0.999 -13.832 1.00 92.62 93 GLN A CA 1
ATOM 761 C C . GLN A 1 93 ? 15.739 -1.488 -15.136 1.00 92.62 93 GLN A C 1
ATOM 763 O O . GLN A 1 93 ? 15.565 -2.644 -15.513 1.00 92.62 93 GLN A O 1
ATOM 768 N N . ILE A 1 94 ? 16.461 -0.617 -15.845 1.00 92.44 94 ILE A N 1
ATOM 769 C CA . ILE A 1 94 ? 17.215 -1.007 -17.039 1.00 92.44 94 ILE A CA 1
ATOM 770 C C . ILE A 1 94 ? 18.339 -1.974 -16.656 1.00 92.44 94 ILE A C 1
ATOM 772 O O . ILE A 1 94 ? 18.477 -3.005 -17.312 1.00 92.44 94 ILE A O 1
ATOM 776 N N . ASP A 1 95 ? 19.098 -1.671 -15.603 1.00 92.88 95 ASP A N 1
ATOM 777 C CA . ASP A 1 95 ? 20.215 -2.496 -15.136 1.00 92.88 95 ASP A CA 1
ATOM 778 C C . ASP A 1 95 ? 19.750 -3.893 -14.695 1.00 92.88 95 ASP A C 1
ATOM 780 O O . ASP A 1 95 ? 20.380 -4.894 -15.045 1.00 92.88 95 ASP A O 1
ATOM 784 N N . ASP A 1 96 ? 18.600 -3.985 -14.020 1.00 92.25 96 ASP A N 1
ATOM 785 C CA . ASP A 1 96 ? 17.984 -5.264 -13.651 1.00 92.25 96 ASP A CA 1
ATOM 786 C C . ASP A 1 96 ? 17.644 -6.098 -14.900 1.00 92.25 96 ASP A C 1
ATOM 788 O O . ASP A 1 96 ? 18.014 -7.270 -15.000 1.00 92.25 96 ASP A O 1
ATO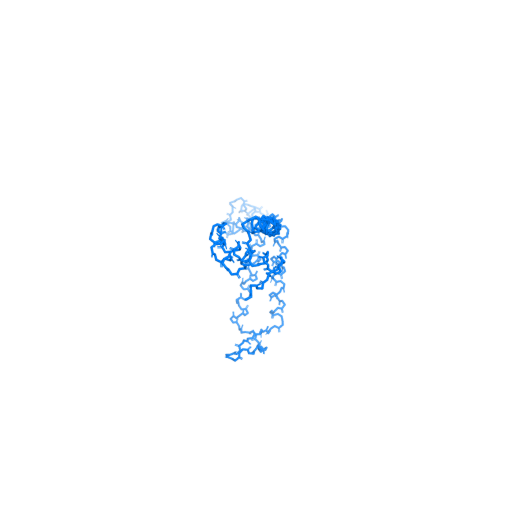M 792 N N . ILE A 1 97 ? 17.006 -5.488 -15.908 1.00 91.12 97 ILE A N 1
ATOM 793 C CA . ILE A 1 97 ? 16.655 -6.179 -17.161 1.00 91.12 97 ILE A CA 1
ATOM 794 C C . ILE A 1 97 ? 17.915 -6.589 -17.940 1.00 91.12 97 ILE A C 1
ATOM 796 O O . ILE A 1 97 ? 17.933 -7.650 -18.569 1.00 91.12 97 ILE A O 1
ATOM 800 N N . ILE A 1 98 ? 18.969 -5.766 -17.930 1.00 91.38 98 ILE A N 1
ATOM 801 C CA . ILE A 1 98 ? 20.255 -6.107 -18.553 1.00 91.38 98 ILE A CA 1
ATOM 802 C C . ILE A 1 98 ? 20.867 -7.317 -17.850 1.00 91.38 98 ILE A C 1
ATOM 804 O O . ILE A 1 98 ? 21.251 -8.266 -18.530 1.00 91.38 98 ILE A O 1
ATOM 808 N N . THR A 1 99 ? 20.876 -7.325 -16.518 1.00 90.25 99 THR A N 1
ATOM 809 C CA . THR A 1 99 ? 21.389 -8.445 -15.720 1.00 90.25 99 THR A CA 1
ATOM 810 C C . THR A 1 99 ? 20.629 -9.736 -16.042 1.00 90.25 99 THR A C 1
ATOM 812 O O . THR A 1 99 ? 21.242 -10.766 -16.316 1.00 90.25 99 THR A O 1
ATOM 815 N N . GLU A 1 100 ? 19.295 -9.687 -16.129 1.00 87.75 100 GLU A N 1
ATOM 816 C CA . GLU A 1 100 ? 18.478 -10.842 -16.532 1.00 87.75 100 GLU A CA 1
ATOM 817 C C . GLU A 1 100 ? 18.773 -11.316 -17.969 1.00 87.75 100 GLU A C 1
ATOM 819 O O . GLU A 1 100 ? 18.790 -12.520 -18.256 1.00 87.75 100 GLU A O 1
ATOM 824 N N . LEU A 1 101 ? 19.018 -10.383 -18.894 1.00 88.88 101 LEU A N 1
ATOM 825 C CA . LEU A 1 101 ? 19.383 -10.694 -20.277 1.00 88.88 101 LEU A CA 1
ATOM 826 C C . LEU A 1 101 ? 20.771 -11.338 -20.389 1.00 88.88 101 LEU A C 1
ATOM 828 O O . LEU A 1 101 ? 20.941 -12.231 -21.228 1.00 88.88 101 LEU A O 1
ATOM 832 N N . GLU A 1 102 ? 21.733 -10.883 -19.585 1.00 88.69 102 GLU A N 1
ATOM 833 C CA . GLU A 1 102 ? 23.097 -11.417 -19.503 1.00 88.69 102 GLU A CA 1
ATOM 834 C C . GLU A 1 102 ? 23.116 -12.809 -18.877 1.00 88.69 102 GLU A C 1
ATOM 836 O O . GLU A 1 102 ? 23.704 -13.731 -19.450 1.00 88.69 102 GLU A O 1
ATOM 841 N N . ASP A 1 103 ? 22.393 -12.991 -17.769 1.00 88.69 103 ASP A N 1
ATOM 842 C CA . ASP A 1 103 ? 22.199 -14.296 -17.146 1.00 88.69 103 ASP A CA 1
ATOM 843 C C . ASP A 1 103 ? 21.528 -15.265 -18.125 1.00 88.69 103 ASP A C 1
ATOM 845 O O . ASP A 1 103 ? 21.894 -16.438 -18.214 1.00 88.69 103 ASP A O 1
ATOM 849 N N . GLY A 1 104 ? 20.556 -14.786 -18.907 1.00 86.12 104 GLY A N 1
ATOM 850 C CA . GLY A 1 104 ? 19.942 -15.559 -19.981 1.00 86.12 104 GLY A CA 1
ATOM 851 C C . GLY A 1 104 ? 18.949 -16.619 -19.497 1.00 86.12 104 GLY A C 1
ATOM 852 O O . GLY A 1 104 ? 18.554 -17.488 -20.289 1.00 86.12 104 GLY A O 1
ATOM 853 N N . TYR A 1 105 ? 18.536 -16.556 -18.229 1.00 86.31 105 TYR A N 1
ATOM 854 C CA . TYR A 1 105 ? 17.604 -17.487 -17.602 1.00 86.31 105 TYR A CA 1
ATOM 855 C C . TYR A 1 105 ? 16.426 -16.765 -16.949 1.00 86.31 105 TYR A C 1
ATOM 857 O O . TYR A 1 105 ? 16.569 -15.665 -16.437 1.00 86.31 105 TYR A O 1
ATOM 865 N N . CYS A 1 106 ? 15.281 -17.436 -16.891 1.00 84.19 106 CYS A N 1
ATOM 866 C CA . CYS A 1 106 ? 14.124 -17.015 -16.113 1.00 84.19 106 CYS A CA 1
ATOM 867 C C . CYS A 1 106 ? 13.573 -18.182 -15.286 1.00 84.19 106 CYS A C 1
ATOM 869 O O . CYS A 1 106 ? 13.887 -19.354 -15.532 1.00 84.19 106 CYS A O 1
ATOM 871 N N . TYR A 1 107 ? 12.760 -17.851 -14.284 1.00 83.69 107 TYR A N 1
ATOM 872 C CA . TYR A 1 107 ? 12.034 -18.831 -13.486 1.00 83.69 107 TYR A CA 1
ATOM 873 C C . TYR A 1 107 ? 10.614 -18.964 -14.014 1.00 83.69 107 TYR A C 1
ATOM 875 O O . TYR A 1 107 ? 9.876 -17.986 -14.080 1.00 83.69 107 TYR A O 1
ATOM 883 N N . ASP A 1 108 ? 10.237 -20.185 -14.368 1.00 79.69 108 ASP A N 1
ATOM 884 C CA . ASP A 1 108 ? 8.889 -20.508 -14.819 1.00 79.69 108 ASP A CA 1
ATOM 885 C C . ASP A 1 108 ? 8.221 -21.439 -13.812 1.00 79.69 108 ASP A C 1
ATOM 887 O O . ASP A 1 108 ? 8.893 -22.218 -13.131 1.00 79.69 108 ASP A O 1
ATOM 891 N N . VAL A 1 109 ? 6.901 -21.361 -13.691 1.00 79.12 109 VAL A N 1
ATOM 892 C CA . VAL A 1 109 ? 6.133 -22.157 -12.738 1.00 79.12 109 VAL A CA 1
ATOM 893 C C . VAL A 1 109 ? 5.389 -23.228 -13.514 1.00 79.12 109 VAL A C 1
ATOM 895 O O . VAL A 1 109 ? 4.429 -22.960 -14.231 1.00 79.12 109 VAL A O 1
ATOM 898 N N . ASN A 1 110 ? 5.800 -24.482 -13.343 1.00 74.38 110 ASN A N 1
ATOM 899 C CA . ASN A 1 110 ? 5.026 -25.595 -13.885 1.00 74.38 110 ASN A CA 1
ATOM 900 C C . ASN A 1 110 ? 3.629 -25.615 -13.249 1.00 74.38 110 ASN A C 1
ATOM 902 O O . ASN A 1 110 ? 3.476 -25.223 -12.093 1.00 74.38 110 ASN A O 1
ATOM 906 N N . GLY A 1 111 ? 2.632 -26.203 -13.921 1.00 67.62 111 GLY A N 1
ATOM 907 C CA . GLY A 1 111 ? 1.256 -26.359 -13.405 1.00 67.62 111 GLY A CA 1
ATOM 908 C C . GLY A 1 111 ? 1.106 -27.117 -12.068 1.00 67.62 111 GLY A C 1
ATOM 909 O O . GLY A 1 111 ? -0.007 -27.341 -11.611 1.00 67.62 111 GLY A O 1
ATOM 910 N N . ARG A 1 112 ? 2.218 -27.517 -11.432 1.00 67.00 112 ARG A N 1
ATOM 911 C CA . ARG A 1 112 ? 2.310 -28.069 -10.068 1.00 67.00 112 ARG A CA 1
ATOM 912 C C . ARG A 1 112 ? 2.924 -27.092 -9.044 1.00 67.00 112 ARG A C 1
ATOM 914 O O . ARG A 1 112 ? 3.275 -27.519 -7.949 1.00 67.00 112 ARG A O 1
ATOM 921 N N . GLY A 1 113 ? 3.107 -25.818 -9.395 1.00 75.44 113 GLY A N 1
ATOM 922 C CA . GLY A 1 113 ? 3.498 -24.740 -8.476 1.00 75.44 113 GLY A CA 1
ATOM 923 C C . GLY A 1 113 ? 4.979 -24.675 -8.085 1.00 75.44 113 GLY A C 1
ATOM 924 O O . GLY A 1 113 ? 5.339 -23.838 -7.263 1.00 75.44 113 GLY A O 1
ATOM 925 N N . LYS A 1 114 ? 5.854 -25.531 -8.635 1.00 79.12 114 LYS A N 1
ATOM 926 C CA . LYS A 1 114 ? 7.301 -25.457 -8.369 1.00 79.12 114 LYS A CA 1
ATOM 927 C C . LYS A 1 114 ? 8.000 -24.619 -9.446 1.00 79.12 114 LYS A C 1
ATOM 929 O O . LYS A 1 114 ? 7.923 -25.014 -10.615 1.00 79.12 114 LYS A O 1
ATOM 934 N N . PRO A 1 115 ? 8.682 -23.518 -9.076 1.00 84.38 115 PRO A N 1
ATOM 935 C CA . PRO A 1 115 ? 9.473 -22.748 -10.020 1.00 84.38 115 PRO A CA 1
ATOM 936 C C . PRO A 1 115 ? 10.700 -23.551 -10.469 1.00 84.38 115 PRO A C 1
ATOM 938 O O . PRO A 1 115 ? 11.327 -24.243 -9.663 1.00 84.38 115 PRO A O 1
ATOM 941 N N . TYR A 1 116 ? 11.049 -23.469 -11.749 1.00 84.69 116 TYR A N 1
ATOM 942 C CA . TYR A 1 116 ? 12.264 -24.056 -12.313 1.00 84.69 116 TYR A CA 1
ATOM 943 C C . TYR A 1 116 ? 12.975 -23.048 -13.213 1.00 84.69 116 TYR A C 1
ATOM 945 O O . TYR A 1 116 ? 12.345 -22.199 -13.840 1.00 84.69 116 TYR A O 1
ATOM 953 N N . LYS A 1 117 ? 14.305 -23.148 -13.266 1.00 88.75 117 LYS A N 1
ATOM 954 C CA . LYS A 1 117 ? 15.155 -22.281 -14.082 1.00 88.75 117 LYS A CA 1
ATOM 955 C C . LYS 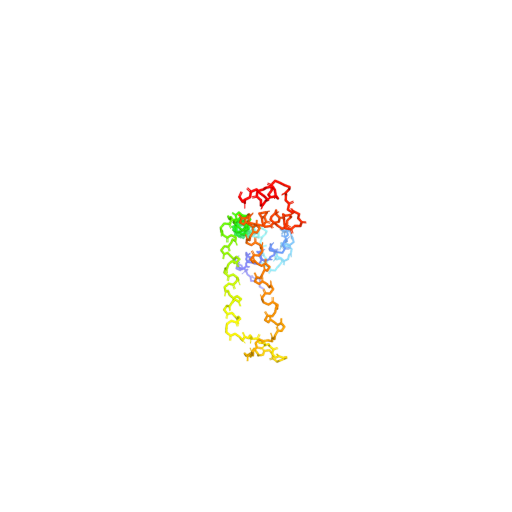A 1 117 ? 15.160 -22.785 -15.526 1.00 88.75 117 LYS A C 1
ATOM 957 O O . LYS A 1 117 ? 15.487 -23.947 -15.766 1.00 88.75 117 LYS A O 1
ATOM 962 N N . ARG A 1 118 ? 14.828 -21.921 -16.483 1.00 89.31 118 ARG A N 1
ATOM 963 C CA . ARG A 1 118 ? 14.923 -22.196 -17.926 1.00 89.31 118 ARG A CA 1
ATOM 964 C C . ARG A 1 118 ? 15.610 -21.054 -18.655 1.00 89.31 118 ARG A C 1
ATOM 966 O O . ARG A 1 118 ? 15.717 -19.958 -18.122 1.00 89.31 118 ARG A O 1
ATOM 973 N N . HIS A 1 119 ? 16.065 -21.303 -19.877 1.00 89.69 119 HIS A N 1
ATOM 974 C CA . HIS A 1 119 ? 16.586 -20.235 -20.724 1.00 89.69 119 HIS A CA 1
ATOM 975 C C . HIS A 1 119 ? 15.474 -19.285 -21.177 1.00 89.69 119 HIS A C 1
ATOM 977 O O . HIS A 1 119 ? 14.337 -19.704 -21.424 1.00 89.69 119 HIS A O 1
ATOM 983 N N . LEU A 1 120 ? 15.844 -18.015 -21.338 1.00 89.38 120 LEU A N 1
ATOM 984 C CA . LEU A 1 120 ? 14.990 -17.005 -21.950 1.00 89.38 120 LEU A CA 1
ATOM 985 C C . LEU A 1 120 ? 14.713 -17.339 -23.419 1.00 89.38 120 LEU A C 1
ATOM 987 O O . LEU A 1 120 ? 15.636 -17.566 -24.212 1.00 89.38 120 LEU A O 1
ATOM 991 N N . LEU A 1 121 ? 13.437 -17.299 -23.794 1.00 89.75 121 LEU A N 1
ATOM 992 C CA . LEU A 1 121 ? 12.981 -17.456 -25.168 1.00 89.75 121 LEU A CA 1
ATOM 993 C C . LEU A 1 121 ? 13.348 -16.212 -25.999 1.00 89.75 121 LEU A C 1
ATOM 995 O O . LEU A 1 121 ? 13.386 -15.095 -25.475 1.00 89.75 121 LEU A O 1
ATOM 999 N N . PRO A 1 122 ? 13.562 -16.345 -27.320 1.00 90.38 122 PRO A N 1
ATOM 1000 C CA . PRO A 1 122 ? 13.849 -15.197 -28.187 1.00 90.38 122 PRO A CA 1
ATOM 1001 C C . PRO A 1 122 ? 12.780 -14.090 -28.152 1.00 90.38 122 PRO A C 1
ATOM 1003 O O . PRO A 1 122 ? 13.106 -12.906 -28.272 1.00 90.38 122 PRO A O 1
ATOM 1006 N N . SER A 1 123 ? 11.508 -14.456 -27.961 1.00 90.19 123 SER A N 1
ATOM 1007 C CA . SER A 1 123 ? 10.399 -13.510 -27.795 1.00 90.19 123 SER A CA 1
ATOM 1008 C C . SER A 1 123 ? 10.511 -12.708 -26.497 1.00 90.19 123 SER A C 1
ATOM 1010 O O . SER A 1 123 ? 10.316 -11.496 -26.519 1.00 90.19 123 SER A O 1
ATOM 1012 N N . GLU A 1 124 ? 10.889 -13.355 -25.392 1.00 89.44 124 GLU A N 1
ATOM 1013 C CA . GLU A 1 124 ? 11.093 -12.714 -24.086 1.00 89.44 124 GLU A CA 1
ATOM 1014 C C . GLU A 1 124 ? 12.278 -11.749 -24.144 1.00 89.44 124 GLU A C 1
ATOM 1016 O O . GLU A 1 124 ? 12.146 -10.594 -23.748 1.00 89.44 124 GLU A O 1
ATOM 1021 N N . LYS A 1 125 ? 13.390 -12.163 -24.770 1.00 89.50 125 LYS A N 1
ATOM 1022 C CA . LYS A 1 125 ? 14.549 -11.286 -25.014 1.00 89.50 125 LYS A CA 1
ATOM 1023 C C . LYS A 1 125 ? 14.175 -10.054 -25.839 1.00 89.50 125 LYS A C 1
ATOM 1025 O O . LYS A 1 125 ? 14.638 -8.951 -25.560 1.00 89.50 125 LYS A O 1
ATOM 1030 N N . THR A 1 126 ? 13.345 -10.229 -26.867 1.00 91.00 126 THR A N 1
ATOM 1031 C CA . THR A 1 126 ? 12.840 -9.112 -27.681 1.00 91.00 126 THR A CA 1
ATOM 1032 C C . THR A 1 126 ? 11.940 -8.184 -26.862 1.00 91.00 126 THR A C 1
ATOM 1034 O O . THR A 1 126 ? 12.072 -6.967 -26.972 1.00 91.00 126 THR A O 1
ATOM 1037 N N . GLY A 1 127 ? 11.071 -8.739 -26.011 1.00 91.31 127 GLY A N 1
ATOM 1038 C CA . GLY A 1 127 ? 10.228 -7.976 -25.088 1.00 91.31 127 GLY A CA 1
ATOM 1039 C C . GLY A 1 127 ? 11.049 -7.149 -24.099 1.00 91.31 127 GLY A C 1
ATOM 1040 O O . GLY A 1 127 ? 10.867 -5.940 -24.024 1.00 91.31 127 GLY A O 1
ATOM 1041 N N . MET A 1 128 ? 12.019 -7.770 -23.428 1.00 91.44 128 MET A N 1
ATOM 1042 C CA . MET A 1 128 ? 12.942 -7.111 -22.495 1.00 91.44 128 MET A CA 1
ATOM 1043 C C . MET A 1 128 ? 13.731 -5.974 -23.157 1.00 91.44 128 MET A C 1
ATOM 1045 O O . MET A 1 128 ? 13.782 -4.863 -22.636 1.00 91.44 128 MET A O 1
ATOM 1049 N N . ARG A 1 129 ? 14.280 -6.199 -24.360 1.00 91.69 129 ARG A N 1
ATOM 1050 C CA . ARG A 1 129 ? 14.972 -5.150 -25.135 1.00 91.69 129 ARG A CA 1
ATOM 1051 C C . ARG A 1 129 ? 14.057 -3.986 -25.506 1.00 91.69 129 ARG A C 1
ATOM 1053 O O . ARG A 1 129 ? 14.505 -2.842 -25.546 1.00 91.69 129 ARG A O 1
ATOM 1060 N N . LYS A 1 130 ? 12.783 -4.266 -25.792 1.00 94.25 130 LYS A N 1
ATOM 1061 C CA . LYS A 1 130 ? 11.787 -3.222 -26.032 1.00 94.25 130 LYS A CA 1
ATOM 1062 C C . LYS A 1 130 ? 11.530 -2.418 -24.756 1.00 94.25 130 LYS A C 1
ATOM 1064 O O . LYS A 1 130 ? 11.570 -1.196 -24.829 1.00 94.25 130 LYS A O 1
ATOM 1069 N N . SER A 1 131 ? 11.364 -3.081 -23.611 1.00 92.56 131 SER A N 1
ATOM 1070 C CA . SER A 1 131 ? 11.205 -2.413 -22.313 1.00 92.56 131 SER A CA 1
ATOM 1071 C C . SER A 1 131 ? 12.383 -1.489 -21.999 1.00 92.56 131 SER A C 1
ATOM 1073 O O . SER A 1 131 ? 12.160 -0.340 -21.637 1.00 92.56 131 SER A O 1
ATOM 1075 N N . ILE A 1 132 ? 13.628 -1.931 -22.234 1.00 92.38 132 ILE A N 1
ATOM 1076 C CA . ILE A 1 132 ? 14.823 -1.078 -22.088 1.00 92.38 132 ILE A CA 1
ATOM 1077 C C . ILE A 1 132 ? 14.704 0.182 -22.953 1.00 92.38 132 ILE A C 1
ATOM 1079 O O . ILE A 1 132 ? 14.900 1.291 -22.463 1.00 92.38 132 ILE A O 1
ATOM 1083 N N . LYS A 1 133 ? 14.350 0.031 -24.235 1.00 92.38 133 LYS A N 1
ATOM 1084 C CA . LYS A 1 133 ? 14.205 1.167 -25.155 1.00 92.38 133 LYS A CA 1
ATOM 1085 C C . LYS A 1 133 ? 13.110 2.139 -24.705 1.00 92.38 133 LYS A C 1
ATOM 1087 O O . LYS A 1 133 ? 13.286 3.352 -24.818 1.00 92.38 133 LYS A O 1
ATOM 1092 N N . ASP A 1 134 ? 11.989 1.620 -24.215 1.00 92.25 134 ASP A N 1
ATOM 1093 C CA . ASP A 1 134 ? 10.871 2.435 -23.743 1.00 92.25 134 ASP A CA 1
ATOM 1094 C C . ASP A 1 134 ? 11.273 3.234 -22.488 1.00 92.25 134 ASP A C 1
ATOM 1096 O O . ASP A 1 134 ? 11.067 4.451 -22.462 1.00 92.25 134 ASP A O 1
ATOM 1100 N N . LEU A 1 135 ? 11.951 2.601 -21.521 1.00 92.44 135 LEU A N 1
ATOM 1101 C CA . LEU A 1 135 ? 12.488 3.250 -20.315 1.00 92.44 135 LEU A CA 1
ATOM 1102 C C . LEU A 1 135 ? 13.551 4.310 -20.651 1.00 92.44 135 LEU A C 1
ATOM 1104 O O . LEU A 1 135 ? 13.492 5.431 -20.148 1.00 92.44 135 LEU A O 1
ATOM 1108 N N . GLN A 1 136 ? 14.475 4.012 -21.571 1.00 91.06 136 GLN A N 1
ATOM 1109 C CA . GLN A 1 136 ? 15.453 4.987 -22.071 1.00 91.06 136 GLN A CA 1
ATOM 1110 C C . GLN A 1 136 ? 14.768 6.189 -22.732 1.00 91.06 136 GLN A C 1
ATOM 1112 O O . GLN A 1 136 ? 15.178 7.329 -22.527 1.00 91.06 136 GLN A O 1
ATOM 1117 N N . SER A 1 137 ? 13.686 5.961 -23.484 1.00 88.44 137 SER A N 1
ATOM 1118 C CA . SER A 1 137 ? 12.913 7.052 -24.087 1.00 88.44 137 SER A CA 1
ATOM 1119 C C . SER A 1 137 ? 12.247 7.947 -23.038 1.00 88.44 137 SER A C 1
ATOM 1121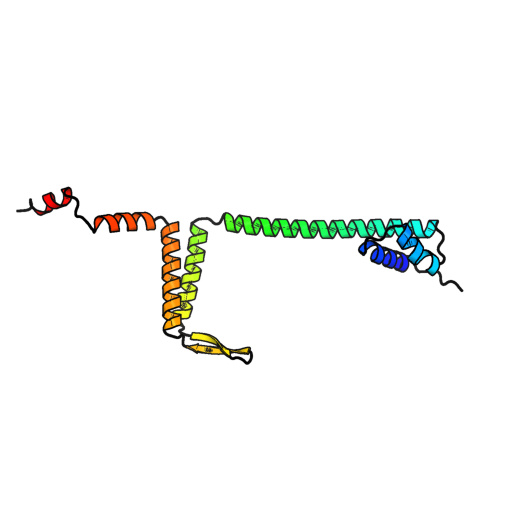 O O . SER A 1 137 ? 12.080 9.146 -23.265 1.00 88.44 137 SER A O 1
ATOM 1123 N N . GLU A 1 138 ? 11.841 7.378 -21.902 1.00 88.88 138 GLU A N 1
ATOM 1124 C CA . GLU A 1 138 ? 11.272 8.122 -20.784 1.00 88.88 138 GLU A CA 1
ATOM 1125 C C . GLU A 1 138 ? 12.340 8.962 -20.081 1.00 88.88 138 GLU A C 1
ATOM 1127 O O . GLU A 1 138 ? 12.107 10.150 -19.852 1.00 88.88 138 GLU A O 1
ATOM 1132 N N . ILE A 1 139 ? 13.536 8.403 -19.870 1.00 89.25 139 ILE A N 1
ATOM 1133 C CA . ILE A 1 139 ? 14.705 9.148 -19.387 1.00 89.25 139 ILE A CA 1
ATOM 1134 C C . ILE A 1 139 ? 14.992 10.342 -20.307 1.00 89.25 139 ILE A C 1
ATOM 1136 O O . ILE A 1 139 ? 14.992 11.473 -19.831 1.00 89.25 139 ILE A O 1
ATOM 1140 N N . SER A 1 140 ? 15.095 10.150 -21.628 1.00 86.12 140 SER A N 1
ATOM 1141 C CA . SER A 1 140 ? 15.355 11.257 -22.568 1.00 86.12 140 SER A CA 1
ATOM 1142 C C . SER A 1 140 ? 14.259 12.333 -22.573 1.00 86.12 140 SER A C 1
ATOM 1144 O O . SER A 1 140 ? 14.536 13.511 -22.806 1.00 86.12 140 SER A O 1
ATOM 1146 N N . LYS A 1 141 ? 12.992 11.966 -22.325 1.00 86.44 141 LYS A N 1
ATOM 1147 C CA . LYS A 1 141 ? 11.894 12.942 -22.176 1.00 86.44 141 LYS A CA 1
ATOM 1148 C C . LYS A 1 141 ? 12.035 13.750 -20.891 1.00 86.44 141 LYS A C 1
ATOM 1150 O O . LYS A 1 141 ? 11.797 14.954 -20.908 1.00 86.44 141 LYS A O 1
ATOM 1155 N N . ILE A 1 142 ? 12.407 13.090 -19.798 1.00 84.69 142 ILE A N 1
ATOM 1156 C CA . ILE A 1 142 ? 12.639 13.718 -18.498 1.00 84.69 142 ILE A CA 1
ATOM 1157 C C . ILE A 1 142 ? 13.867 14.640 -18.569 1.00 84.69 142 ILE A C 1
ATOM 1159 O O . ILE A 1 142 ? 13.818 15.770 -18.079 1.00 84.69 142 ILE A O 1
ATOM 1163 N N . GLU A 1 143 ? 14.949 14.193 -19.211 1.00 81.75 143 GLU A N 1
ATOM 1164 C CA . GLU A 1 143 ? 16.208 14.925 -19.387 1.00 81.75 143 GLU A CA 1
ATOM 1165 C C . GLU A 1 143 ? 16.070 16.142 -20.305 1.00 81.75 143 GLU A C 1
ATOM 1167 O O . GLU A 1 143 ? 16.669 17.177 -20.011 1.00 81.75 143 GLU A O 1
ATOM 1172 N N . GLY A 1 144 ? 15.150 16.092 -21.270 1.00 72.81 144 GLY A N 1
ATOM 1173 C CA . GLY A 1 144 ? 14.868 17.180 -22.212 1.00 72.81 144 GLY A CA 1
ATOM 1174 C C . GLY A 1 144 ? 15.466 16.948 -23.602 1.00 72.81 144 GLY A C 1
ATOM 1175 O O . GLY A 1 144 ? 15.132 17.669 -24.541 1.00 72.81 144 GLY A O 1
ATOM 1176 N N . ASP A 1 145 ? 16.256 15.889 -23.769 1.00 62.38 145 ASP A N 1
ATOM 1177 C CA . ASP A 1 145 ? 16.916 15.514 -25.025 1.00 62.38 145 ASP A CA 1
ATOM 1178 C C . ASP A 1 145 ? 15.926 15.074 -26.115 1.00 62.38 145 ASP A C 1
ATOM 1180 O O . ASP A 1 145 ? 16.211 15.135 -27.313 1.00 62.38 145 ASP A O 1
ATOM 1184 N N . TYR A 1 146 ? 14.709 14.686 -25.721 1.00 56.56 146 TYR A N 1
ATOM 1185 C CA . TYR A 1 146 ? 13.651 14.291 -26.654 1.00 56.56 146 TYR A CA 1
ATOM 1186 C C . TYR A 1 146 ? 13.189 15.435 -27.581 1.00 56.56 146 TYR A C 1
ATOM 1188 O O . TYR A 1 146 ? 12.729 15.177 -28.697 1.00 56.56 146 TYR A O 1
ATOM 1196 N N . ALA A 1 147 ? 13.301 16.698 -27.147 1.00 52.62 147 ALA A N 1
ATOM 1197 C CA . ALA A 1 147 ? 12.929 17.860 -27.958 1.00 52.62 147 ALA A CA 1
ATOM 1198 C C . ALA A 1 147 ? 13.989 18.195 -29.024 1.00 52.62 147 ALA A C 1
ATOM 1200 O O . ALA A 1 147 ? 13.626 18.494 -30.164 1.00 52.62 147 ALA A O 1
ATOM 1201 N N . ALA A 1 148 ? 15.275 18.068 -28.682 1.00 54.88 148 ALA A N 1
ATOM 1202 C CA . ALA A 1 148 ? 16.389 18.276 -29.609 1.00 54.88 148 ALA A CA 1
ATOM 1203 C C . ALA A 1 148 ? 16.387 17.227 -30.738 1.00 54.88 148 ALA A C 1
ATOM 1205 O O . ALA A 1 148 ? 16.461 17.576 -31.915 1.00 54.88 148 ALA A O 1
ATOM 1206 N N . LEU A 1 149 ? 16.149 15.952 -30.403 1.00 52.69 149 LEU A N 1
ATOM 1207 C CA . LEU A 1 149 ? 16.138 14.859 -31.384 1.00 52.69 149 LEU A CA 1
ATOM 1208 C C . LEU A 1 149 ? 15.028 15.007 -32.448 1.00 52.69 149 LEU A C 1
ATOM 1210 O O . LEU A 1 149 ? 15.216 14.648 -33.610 1.00 52.69 149 LEU A O 1
ATOM 1214 N N . LYS A 1 150 ? 13.854 15.544 -32.076 1.00 51.25 150 LYS A N 1
ATOM 1215 C CA . LYS A 1 150 ? 12.757 15.800 -33.029 1.00 51.25 150 LYS A CA 1
ATOM 1216 C C . LYS A 1 150 ? 13.020 16.995 -33.942 1.00 51.25 150 LYS A C 1
ATOM 1218 O O . LYS A 1 150 ? 12.535 16.977 -35.072 1.00 51.25 150 LYS A O 1
ATOM 1223 N N . GLN A 1 151 ? 13.745 18.013 -33.479 1.00 49.34 151 GLN A N 1
ATOM 1224 C CA . GLN A 1 151 ? 14.148 19.126 -34.339 1.00 49.34 151 GLN A CA 1
ATOM 1225 C C . GLN A 1 151 ? 15.174 18.664 -35.378 1.00 49.34 151 GLN A C 1
ATOM 1227 O O . GLN A 1 151 ? 14.975 18.943 -36.556 1.00 49.34 151 GLN A O 1
ATOM 1232 N N . ASP A 1 152 ? 16.158 17.850 -34.993 1.00 45.50 152 ASP A N 1
ATOM 1233 C CA . ASP A 1 152 ? 17.156 17.313 -35.930 1.00 45.50 152 ASP A CA 1
ATOM 1234 C C . ASP A 1 152 ? 16.557 16.339 -36.962 1.00 45.50 152 ASP 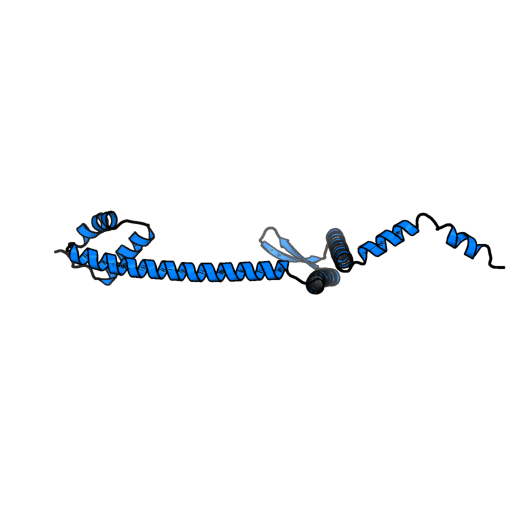A C 1
ATOM 1236 O O . ASP A 1 152 ? 16.924 16.358 -38.139 1.00 45.50 152 ASP A O 1
ATOM 1240 N N . LEU A 1 153 ? 15.557 15.534 -36.576 1.00 48.53 153 LEU A N 1
ATOM 1241 C CA . LEU A 1 153 ? 14.815 14.689 -37.524 1.00 48.53 153 LEU A CA 1
ATOM 1242 C C . LEU A 1 153 ? 13.989 15.504 -38.531 1.00 48.53 153 LEU A C 1
ATOM 1244 O O . LEU A 1 153 ? 13.776 15.044 -39.651 1.00 48.53 153 LEU A O 1
ATOM 1248 N N . ASN A 1 154 ? 13.566 16.717 -38.168 1.00 41.97 154 ASN A N 1
ATOM 1249 C CA . ASN A 1 154 ? 12.881 17.635 -39.079 1.00 41.97 154 ASN A CA 1
ATOM 1250 C C . ASN A 1 154 ? 13.859 18.358 -40.032 1.00 41.97 154 ASN A C 1
ATOM 1252 O O . ASN A 1 154 ? 13.435 18.895 -41.051 1.00 41.97 154 ASN A O 1
ATOM 1256 N N . VAL A 1 155 ? 15.166 18.348 -39.734 1.00 45.69 155 VAL A N 1
ATOM 1257 C CA . VAL A 1 155 ? 16.225 18.960 -40.561 1.00 45.69 155 VAL A CA 1
ATOM 1258 C C . VAL A 1 155 ? 16.767 17.985 -41.620 1.00 45.69 155 VAL A C 1
ATOM 1260 O O . VAL A 1 155 ? 17.213 18.416 -42.682 1.00 45.69 155 VAL A O 1
ATOM 1263 N N . ASN A 1 156 ? 16.633 16.669 -41.424 1.00 43.50 156 ASN A N 1
ATOM 1264 C CA . ASN A 1 156 ? 17.115 15.657 -42.381 1.00 43.50 156 ASN A CA 1
ATOM 1265 C C . ASN A 1 156 ? 16.161 15.343 -43.555 1.00 43.50 156 ASN A C 1
ATOM 1267 O O . ASN A 1 156 ? 16.457 14.466 -44.364 1.00 43.50 156 ASN A O 1
ATOM 1271 N N . GLY A 1 157 ? 15.043 16.065 -43.686 1.00 50.38 157 GLY A N 1
ATOM 1272 C CA . GLY A 1 157 ? 14.159 16.005 -44.861 1.00 50.38 157 GLY A CA 1
ATOM 1273 C C . GLY A 1 157 ? 14.354 17.144 -45.869 1.00 50.38 157 GLY A C 1
ATOM 1274 O O . GLY A 1 157 ? 13.854 17.065 -46.989 1.00 50.38 157 GLY A O 1
ATOM 1275 N N . SER A 1 158 ? 15.079 18.203 -45.506 1.00 46.56 158 SER A N 1
ATOM 1276 C CA . SER A 1 158 ? 15.268 19.365 -46.376 1.00 46.56 158 SER A CA 1
ATOM 1277 C C . SER A 1 158 ? 16.483 20.169 -45.934 1.00 46.56 158 SER A C 1
ATOM 1279 O O . SER A 1 158 ? 16.479 20.797 -44.877 1.00 46.56 158 SER A O 1
ATOM 1281 N N . ILE A 1 159 ? 17.519 20.168 -46.773 1.00 50.88 159 ILE A N 1
ATOM 1282 C CA . ILE A 1 159 ? 18.681 21.044 -46.626 1.00 50.88 159 ILE A CA 1
ATOM 1283 C C . ILE A 1 159 ? 18.184 22.495 -46.667 1.00 50.88 159 ILE A C 1
ATOM 1285 O O . ILE A 1 159 ? 17.589 22.918 -47.659 1.00 50.88 159 ILE A O 1
ATOM 1289 N N . SER A 1 160 ? 18.429 23.255 -45.595 1.00 54.53 160 SER A N 1
ATOM 1290 C CA . SER A 1 160 ? 18.204 24.705 -45.579 1.00 54.53 160 SER A CA 1
ATOM 1291 C C . SER A 1 160 ? 18.989 25.369 -46.728 1.00 54.53 160 SER A C 1
ATOM 1293 O O . SER A 1 160 ? 20.188 25.085 -46.865 1.00 54.53 160 SER A O 1
ATOM 1295 N N . PRO A 1 161 ? 18.369 26.261 -47.535 1.00 52.47 161 PRO A N 1
ATOM 1296 C CA . PRO A 1 161 ? 19.010 26.924 -48.679 1.00 52.47 161 PRO A CA 1
ATOM 1297 C C . PRO A 1 161 ? 20.343 27.616 -48.351 1.00 52.47 161 PRO A C 1
ATOM 1299 O O . PRO A 1 161 ? 21.227 27.715 -49.202 1.00 52.47 161 PRO A O 1
ATOM 1302 N N . GLU A 1 162 ? 20.523 28.042 -47.101 1.00 54.78 162 GLU A N 1
ATOM 1303 C CA . GLU A 1 162 ? 21.713 28.750 -46.621 1.00 54.78 162 GLU A CA 1
ATOM 1304 C C . GLU A 1 162 ? 22.970 27.861 -46.574 1.00 54.78 162 GLU A C 1
ATOM 1306 O O . GLU A 1 162 ? 24.088 28.348 -46.754 1.00 54.78 162 GLU A O 1
ATOM 1311 N N . ASN A 1 163 ? 22.803 26.544 -46.406 1.00 53.38 163 ASN A N 1
ATOM 1312 C CA . ASN A 1 163 ? 23.912 25.584 -46.399 1.00 53.38 163 ASN A CA 1
ATOM 1313 C C . ASN A 1 163 ? 24.299 25.103 -47.810 1.00 53.38 163 ASN A C 1
ATOM 1315 O O . ASN A 1 163 ? 25.415 24.622 -48.002 1.00 53.38 163 ASN A O 1
ATOM 1319 N N . TRP A 1 164 ? 23.431 25.283 -48.814 1.00 53.47 164 TRP A N 1
ATOM 1320 C CA . TRP A 1 164 ? 23.715 24.914 -50.209 1.00 53.47 164 TRP A CA 1
ATOM 1321 C C . TRP A 1 164 ? 24.723 25.875 -50.863 1.00 53.47 164 TRP A C 1
ATOM 1323 O O . TRP A 1 164 ? 25.636 25.454 -51.573 1.00 53.47 164 TRP A O 1
ATOM 1333 N N . LEU A 1 165 ? 24.618 27.170 -50.548 1.00 53.47 165 LEU A N 1
ATOM 1334 C CA . LEU A 1 165 ? 25.518 28.216 -51.050 1.00 53.47 165 LEU A CA 1
ATOM 1335 C C . LEU A 1 165 ? 26.955 28.088 -50.521 1.00 53.47 165 LEU A C 1
ATOM 1337 O O . LEU A 1 165 ? 27.902 28.390 -51.245 1.00 53.47 165 LEU A O 1
ATOM 1341 N N . LYS A 1 166 ? 27.142 27.577 -49.297 1.00 56.00 166 LYS A N 1
ATOM 1342 C CA . LYS A 1 166 ? 28.481 27.355 -48.718 1.00 56.00 166 LYS A CA 1
ATOM 1343 C C . LYS A 1 166 ? 29.224 26.165 -49.334 1.00 56.00 166 LYS A C 1
ATOM 1345 O O . LYS A 1 166 ? 30.448 26.134 -49.283 1.00 56.00 166 LYS A O 1
ATOM 1350 N N . LEU A 1 167 ? 28.510 25.215 -49.942 1.00 53.41 167 LEU A N 1
ATOM 1351 C CA . LEU A 1 167 ? 29.095 24.048 -50.618 1.00 53.41 167 LEU A CA 1
ATOM 1352 C C . LEU A 1 167 ? 29.458 24.313 -52.089 1.00 53.41 167 LEU A C 1
ATOM 1354 O O . LEU A 1 167 ? 30.282 23.598 -52.649 1.00 53.41 167 LEU A O 1
ATOM 1358 N N . GLN A 1 168 ? 28.877 25.340 -52.716 1.00 51.62 168 GLN A N 1
ATOM 1359 C CA . GLN A 1 168 ? 29.119 25.691 -54.125 1.00 51.62 168 GLN A CA 1
ATOM 1360 C C . GLN A 1 168 ? 30.236 26.735 -54.320 1.00 51.62 168 GLN A C 1
ATOM 1362 O O . GLN A 1 168 ? 30.740 26.885 -55.428 1.00 51.62 168 GLN A O 1
ATOM 1367 N N . GLY A 1 169 ? 30.638 27.450 -53.263 1.00 51.12 169 GLY A N 1
ATOM 1368 C CA . GLY A 1 169 ? 31.617 28.546 -53.331 1.00 51.12 169 GLY A CA 1
ATOM 1369 C C . GLY A 1 169 ? 33.071 28.177 -53.008 1.00 51.12 169 GLY A C 1
ATOM 1370 O O . GLY A 1 169 ? 33.880 29.076 -52.814 1.00 51.12 169 GLY A O 1
ATOM 1371 N N . GLY A 1 170 ? 33.406 26.889 -52.897 1.00 49.78 170 GLY A N 1
ATOM 1372 C CA . GLY A 1 170 ? 34.750 26.420 -52.544 1.00 49.78 170 GLY A CA 1
ATOM 1373 C C . GLY A 1 170 ? 35.544 25.891 -53.738 1.00 49.78 170 GLY A C 1
ATOM 1374 O O . GLY A 1 170 ? 35.736 24.680 -53.847 1.00 49.78 170 GLY A O 1
ATOM 1375 N N . LYS A 1 171 ? 36.006 26.784 -54.615 1.00 41.28 171 LYS A N 1
ATOM 1376 C CA . LYS A 1 171 ? 37.188 26.585 -55.467 1.00 41.28 171 LYS A CA 1
ATOM 1377 C C . LYS A 1 171 ? 38.002 27.866 -55.503 1.00 41.28 171 LYS A C 1
ATOM 1379 O O . LYS A 1 171 ? 37.374 28.934 -55.659 1.00 41.28 171 LYS A O 1
#

Foldseek 3Di:
DQDADDLVVLLVLLLVVVVVVDDLVRSCVVPVVNRVDDPVSSVVSNVVSVVVNVVVVVVVVVVVVVVVVVVVVVVVCVVPQDLVNLLVVLVVLLVVLVVCVVVQWDWDADPVGDTDIDGDDPVNNVVSVVSNVVSVVVNCVSVVVNVVVVVVVVCVVDPDPVVVVVVPPDD